Protein AF-A0A847U0R9-F1 (afdb_monomer_lite)

Sequence (73 aa):
MAEEKFGVAVDVEIVRGVDEWVAECDNLGASRSEIVETILTAFVQSEANHVERVRELIIRKQKSSFAVNSHTY

pLDDT: mean 77.47, std 13.06, range [40.94, 89.94]

Organism: NCBI:txid57705

Foldseek 3Di:
DDDDDDDDDDDPVVVVVLVVVCVVCVVVVADSVNSVVVVVCCLVPDPDPVVVVVVVVVVVVVVVVVVVVPVPD

Radius of gyration: 16.2 Å; chains: 1; bounding box: 52×25×27 Å

Secondary structure (DSSP, 8-state):
-----------HHHHHHHHHHHHHTGGGT--HHHHHHHHHHHHHHSSS-HHHHHHHHHHHHHHHHHHHTTS--

Structure (mmCIF, N/CA/C/O backbone):
data_AF-A0A847U0R9-F1
#
_entry.id   AF-A0A847U0R9-F1
#
loop_
_atom_site.group_PDB
_atom_site.id
_atom_site.type_symbol
_atom_site.label_atom_id
_atom_site.label_alt_id
_atom_site.label_comp_id
_atom_site.label_asym_id
_atom_site.label_entity_id
_atom_site.label_seq_id
_atom_site.pdbx_PDB_ins_code
_atom_site.Cartn_x
_atom_site.Cartn_y
_atom_site.Cartn_z
_atom_site.occupancy
_atom_site.B_iso_or_equiv
_atom_site.auth_seq_id
_atom_site.auth_comp_id
_atom_site.auth_asym_id
_atom_site.auth_atom_id
_atom_site.pdbx_PDB_model_num
ATOM 1 N N . MET A 1 1 ? 15.981 -7.493 11.862 1.00 53.38 1 MET A N 1
ATOM 2 C CA . MET A 1 1 ? 14.700 -6.835 12.192 1.00 53.38 1 MET A CA 1
ATOM 3 C C . MET A 1 1 ? 13.637 -7.920 12.198 1.00 53.38 1 MET A C 1
ATOM 5 O O . MET A 1 1 ? 13.827 -8.901 11.492 1.00 53.38 1 MET A O 1
ATOM 9 N N . ALA A 1 2 ? 12.613 -7.831 13.046 1.00 73.81 2 ALA A N 1
ATOM 10 C CA . ALA A 1 2 ? 11.519 -8.797 12.996 1.00 73.81 2 ALA A CA 1
ATOM 11 C C . ALA A 1 2 ? 10.603 -8.406 11.831 1.00 73.81 2 ALA A C 1
ATOM 13 O O . ALA A 1 2 ? 10.062 -7.306 11.824 1.00 73.81 2 ALA A O 1
ATOM 14 N N . GLU A 1 3 ? 10.507 -9.274 10.833 1.00 70.44 3 GLU A N 1
ATOM 15 C CA . GLU A 1 3 ? 9.647 -9.111 9.663 1.00 70.44 3 GLU A CA 1
ATOM 16 C C . GLU A 1 3 ? 8.385 -9.954 9.875 1.00 70.44 3 GLU A C 1
ATOM 18 O O . GLU A 1 3 ? 8.447 -11.180 9.997 1.00 70.44 3 GLU A O 1
ATOM 23 N N . GLU A 1 4 ? 7.232 -9.293 9.969 1.00 80.12 4 GLU A N 1
ATOM 24 C CA . GLU A 1 4 ? 5.933 -9.956 10.070 1.00 80.12 4 GLU A CA 1
ATOM 25 C C . GLU A 1 4 ? 5.278 -10.034 8.690 1.00 80.12 4 GLU A C 1
ATOM 27 O O . GLU A 1 4 ? 5.140 -9.037 7.982 1.00 80.12 4 GLU A O 1
ATOM 32 N N . LYS A 1 5 ? 4.852 -11.237 8.294 1.00 83.19 5 LYS A N 1
ATOM 33 C CA . LYS A 1 5 ? 4.176 -11.448 7.010 1.00 83.19 5 LYS A CA 1
ATOM 34 C C . LYS A 1 5 ? 2.701 -11.096 7.140 1.00 83.19 5 LYS A C 1
ATOM 36 O O . LYS A 1 5 ? 1.968 -11.754 7.876 1.00 83.19 5 LYS A O 1
ATOM 41 N N . PHE A 1 6 ? 2.258 -10.110 6.369 1.00 77.81 6 PHE A N 1
ATOM 42 C CA . PHE A 1 6 ? 0.868 -9.667 6.348 1.00 77.81 6 PHE A CA 1
ATOM 43 C C . PHE A 1 6 ? 0.197 -10.019 5.014 1.00 77.81 6 PHE A C 1
ATOM 45 O O . PHE A 1 6 ? 0.600 -9.538 3.958 1.00 77.81 6 PHE A O 1
ATOM 52 N N . GLY A 1 7 ? -0.828 -10.876 5.049 1.00 82.69 7 GLY A N 1
ATOM 53 C CA . GLY A 1 7 ? -1.637 -11.223 3.877 1.00 82.69 7 GLY A CA 1
ATOM 54 C C . GLY A 1 7 ? -2.892 -10.358 3.802 1.00 82.69 7 GLY A C 1
ATOM 55 O O . GLY A 1 7 ? -3.747 -10.451 4.679 1.00 82.69 7 GLY A O 1
ATOM 56 N N . VAL A 1 8 ? -3.025 -9.539 2.755 1.00 83.56 8 VAL A N 1
ATOM 57 C CA . VAL A 1 8 ? -4.175 -8.641 2.561 1.00 83.56 8 VAL A CA 1
ATOM 58 C C . VAL A 1 8 ? -4.822 -8.844 1.196 1.00 83.56 8 VAL A C 1
ATOM 60 O O . VAL A 1 8 ? -4.146 -8.900 0.172 1.00 83.56 8 VAL A O 1
ATOM 63 N N . ALA A 1 9 ? -6.153 -8.933 1.179 1.00 85.38 9 ALA A N 1
ATOM 64 C CA . ALA A 1 9 ? -6.924 -8.878 -0.056 1.00 85.38 9 ALA A CA 1
ATOM 65 C C . ALA A 1 9 ? -7.100 -7.413 -0.476 1.00 85.38 9 ALA A C 1
ATOM 67 O O . ALA A 1 9 ? -7.728 -6.620 0.234 1.00 85.38 9 ALA A O 1
ATOM 68 N N . VAL A 1 10 ? -6.541 -7.062 -1.629 1.00 84.19 10 VAL A N 1
ATOM 69 C CA . VAL A 1 10 ? -6.620 -5.725 -2.224 1.00 84.19 10 VAL A CA 1
ATOM 70 C C . VAL A 1 10 ? -7.424 -5.765 -3.514 1.00 84.19 10 VAL A C 1
ATOM 72 O O . VAL A 1 10 ? -7.528 -6.803 -4.16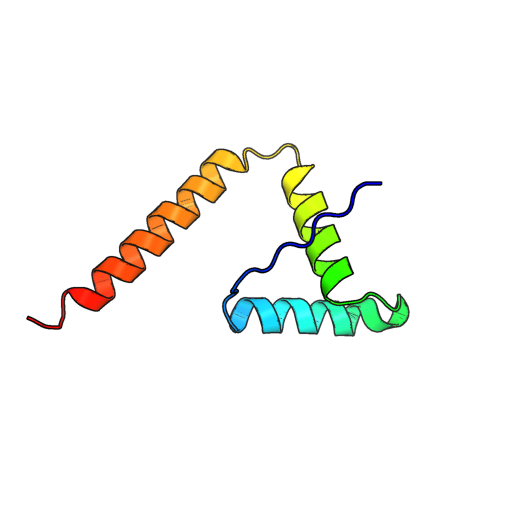6 1.00 84.19 10 VAL A O 1
ATOM 75 N N . ASP A 1 11 ? -8.024 -4.627 -3.851 1.00 87.00 11 ASP A N 1
ATOM 76 C CA . ASP A 1 11 ? -8.776 -4.483 -5.091 1.00 87.00 11 ASP A CA 1
ATOM 77 C C . ASP A 1 11 ? -7.849 -4.609 -6.313 1.00 87.00 11 ASP A C 1
ATOM 79 O O . ASP A 1 11 ? -6.687 -4.199 -6.262 1.00 87.00 11 ASP A O 1
ATOM 83 N N . VAL A 1 12 ? -8.363 -5.164 -7.413 1.00 86.25 12 VAL A N 1
ATOM 84 C CA . VAL A 1 12 ? -7.600 -5.369 -8.653 1.00 86.25 12 VAL A CA 1
ATOM 85 C C . VAL A 1 12 ? -7.059 -4.058 -9.227 1.00 86.25 12 VAL A C 1
ATOM 87 O O . VAL A 1 12 ? -5.975 -4.048 -9.809 1.00 86.25 12 VAL A O 1
ATOM 90 N N . GLU A 1 13 ? -7.759 -2.940 -9.026 1.00 86.25 13 GLU A N 1
ATOM 91 C CA . GLU A 1 13 ? -7.284 -1.629 -9.466 1.00 86.25 13 GLU A CA 1
ATOM 92 C C . GLU A 1 13 ? -6.030 -1.195 -8.701 1.00 86.25 13 GLU A C 1
ATOM 94 O O . GLU A 1 13 ? -5.107 -0.640 -9.298 1.00 86.25 13 GLU A O 1
ATOM 99 N N . ILE A 1 14 ? -5.958 -1.515 -7.403 1.00 87.44 14 ILE A N 1
ATOM 100 C CA . ILE A 1 14 ? -4.774 -1.259 -6.574 1.00 87.44 14 ILE A CA 1
ATOM 101 C C . ILE A 1 14 ? -3.621 -2.153 -7.030 1.00 87.44 14 ILE A C 1
ATOM 103 O O . ILE A 1 14 ? -2.507 -1.662 -7.187 1.00 87.44 14 ILE A O 1
ATOM 107 N N . VAL A 1 15 ? -3.881 -3.441 -7.287 1.00 88.56 15 VAL A N 1
ATOM 108 C CA . VAL A 1 15 ? -2.855 -4.374 -7.790 1.00 88.56 15 VAL A CA 1
ATOM 109 C C . VAL A 1 15 ? -2.253 -3.855 -9.090 1.00 88.56 15 VAL A C 1
ATOM 111 O O . VAL A 1 15 ? -1.035 -3.805 -9.216 1.00 88.56 15 VAL A O 1
ATOM 114 N N . ARG A 1 16 ? -3.093 -3.403 -10.028 1.00 89.94 16 ARG A N 1
ATOM 115 C CA . ARG A 1 16 ? -2.632 -2.864 -11.311 1.00 89.94 16 ARG A CA 1
ATOM 116 C C . ARG A 1 16 ? -1.752 -1.623 -11.140 1.00 89.94 16 ARG A C 1
ATOM 118 O O . ARG A 1 16 ? -0.749 -1.515 -11.832 1.00 89.94 16 ARG A O 1
ATOM 125 N N . GLY A 1 17 ? -2.102 -0.722 -10.220 1.00 87.62 17 GLY A N 1
ATOM 126 C CA . GLY A 1 17 ? -1.268 0.443 -9.910 1.00 87.62 17 GLY A CA 1
ATOM 127 C C . GLY A 1 17 ? 0.093 0.059 -9.320 1.00 87.62 17 GLY A C 1
ATOM 128 O O . GLY A 1 17 ? 1.113 0.616 -9.706 1.00 87.62 17 GLY A O 1
ATOM 129 N N . VAL A 1 18 ? 0.130 -0.940 -8.432 1.00 88.44 18 VAL A N 1
ATOM 130 C CA . VAL A 1 18 ? 1.395 -1.441 -7.866 1.00 88.44 18 VAL A CA 1
ATOM 131 C C . VAL A 1 18 ? 2.250 -2.139 -8.928 1.00 88.44 18 VAL A C 1
ATOM 133 O O . VAL A 1 18 ? 3.463 -1.949 -8.939 1.00 88.44 18 VAL A O 1
ATOM 136 N N . ASP A 1 19 ? 1.650 -2.935 -9.817 1.00 88.56 19 ASP A N 1
ATOM 137 C CA . ASP A 1 19 ? 2.368 -3.594 -10.918 1.00 88.56 19 ASP A CA 1
ATOM 138 C C . ASP A 1 19 ? 2.971 -2.566 -11.903 1.00 88.56 19 ASP A C 1
ATOM 140 O O . ASP A 1 19 ? 4.086 -2.769 -12.382 1.00 88.56 19 ASP A O 1
ATOM 144 N N . GLU A 1 20 ? 2.300 -1.434 -12.148 1.00 89.44 20 GLU A N 1
ATOM 145 C CA . GLU A 1 20 ? 2.860 -0.324 -12.938 1.00 89.44 20 GLU A CA 1
ATOM 146 C C . GLU A 1 20 ? 4.104 0.277 -12.270 1.00 89.44 20 GLU A C 1
ATOM 148 O O . GLU A 1 20 ? 5.145 0.404 -12.912 1.00 89.44 20 GLU A O 1
ATOM 153 N N . TRP A 1 21 ? 4.055 0.542 -10.963 1.00 89.19 21 TRP A N 1
ATOM 154 C CA . TRP A 1 21 ? 5.221 1.044 -10.230 1.00 89.19 21 TRP A CA 1
ATOM 155 C C . TRP A 1 21 ? 6.374 0.045 -10.186 1.00 89.19 21 TRP A C 1
ATOM 157 O O . TRP A 1 21 ? 7.532 0.449 -10.223 1.00 89.19 21 TRP A O 1
ATOM 167 N N . VAL A 1 22 ? 6.087 -1.259 -10.153 1.00 87.88 22 VAL A N 1
ATOM 168 C CA . VAL A 1 22 ? 7.131 -2.283 -10.296 1.00 87.88 22 VAL A CA 1
ATOM 169 C C . VAL A 1 22 ? 7.781 -2.222 -11.666 1.00 87.88 22 VAL A C 1
ATOM 171 O O . VAL A 1 22 ? 9.002 -2.301 -11.741 1.00 87.88 22 VAL A O 1
ATOM 174 N N . ALA A 1 23 ? 7.003 -2.034 -12.732 1.00 87.69 23 ALA A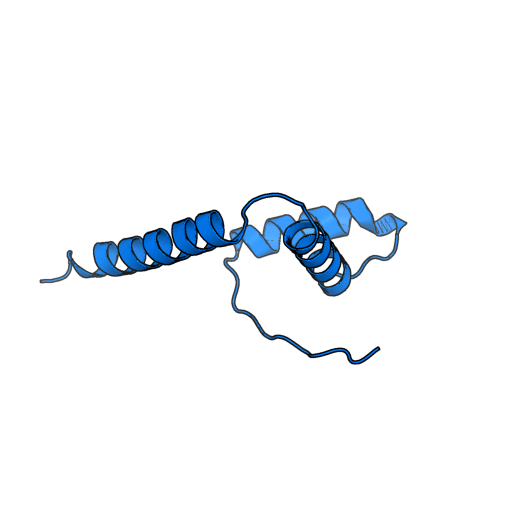 N 1
ATOM 175 C CA . ALA A 1 23 ? 7.556 -1.871 -14.071 1.00 87.69 23 ALA A CA 1
ATOM 176 C C . ALA A 1 23 ? 8.410 -0.594 -14.193 1.00 87.69 23 ALA A C 1
ATOM 178 O O . ALA A 1 23 ? 9.468 -0.620 -14.818 1.00 87.69 23 ALA A O 1
ATOM 179 N N . GLU A 1 24 ? 8.002 0.514 -13.569 1.00 87.12 24 GLU A N 1
ATOM 180 C CA . GLU A 1 24 ? 8.797 1.751 -13.549 1.00 87.12 24 GLU A CA 1
ATOM 181 C C . GLU A 1 24 ? 10.073 1.621 -12.701 1.00 87.12 24 GLU A C 1
ATOM 183 O O . GLU A 1 24 ? 11.122 2.170 -13.046 1.00 87.12 24 GLU A O 1
ATOM 188 N N . CYS A 1 25 ? 10.011 0.861 -11.607 1.00 86.06 25 CYS A N 1
ATOM 189 C CA . CYS A 1 25 ? 11.146 0.557 -10.740 1.00 86.06 25 CYS A CA 1
ATOM 190 C C . CYS A 1 25 ? 11.907 -0.715 -11.150 1.00 86.06 25 CYS A C 1
ATOM 192 O O . CYS A 1 25 ? 12.749 -1.179 -10.380 1.00 86.06 25 CYS A O 1
ATOM 194 N N . ASP A 1 26 ? 11.680 -1.256 -12.351 1.00 82.31 26 ASP A N 1
ATOM 195 C CA . ASP A 1 26 ? 12.335 -2.482 -12.834 1.00 82.31 26 ASP A CA 1
ATOM 196 C C . ASP A 1 26 ? 13.866 -2.346 -12.828 1.00 82.31 26 ASP A C 1
ATOM 198 O O . ASP A 1 26 ? 14.589 -3.245 -12.401 1.00 82.31 26 ASP A O 1
ATOM 202 N N . ASN A 1 27 ? 14.368 -1.146 -13.140 1.00 80.94 27 ASN A N 1
ATOM 203 C CA . ASN A 1 27 ? 15.792 -0.810 -13.067 1.00 80.94 27 ASN A CA 1
ATOM 204 C C . ASN A 1 27 ? 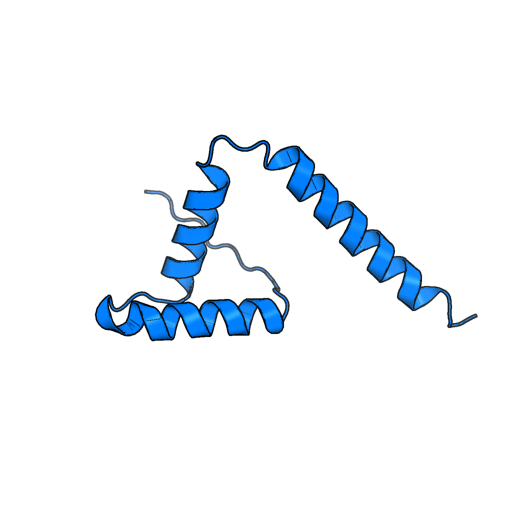16.393 -0.921 -11.647 1.00 80.94 27 ASN A C 1
ATOM 206 O O . ASN A 1 27 ? 17.609 -1.012 -11.494 1.00 80.94 27 ASN A O 1
ATOM 210 N N . LEU A 1 28 ? 15.563 -0.895 -10.602 1.00 83.31 28 LEU A N 1
ATOM 211 C CA . LEU A 1 28 ? 15.979 -1.077 -9.209 1.00 83.31 28 LEU A CA 1
ATOM 212 C C . LEU A 1 28 ? 15.877 -2.541 -8.754 1.00 83.31 28 LEU A C 1
ATOM 214 O O . LEU A 1 28 ? 16.318 -2.858 -7.654 1.00 83.31 28 LEU A O 1
ATOM 218 N N . GLY A 1 29 ? 15.306 -3.436 -9.571 1.00 83.75 29 GLY A 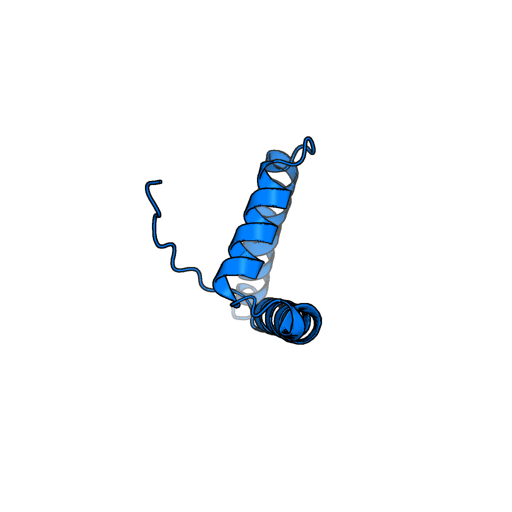N 1
ATOM 219 C CA . GLY A 1 29 ? 15.036 -4.826 -9.189 1.00 83.75 29 GLY A CA 1
ATOM 220 C C . GLY A 1 29 ? 14.011 -4.956 -8.057 1.00 83.75 29 GLY A C 1
ATOM 221 O O . GLY A 1 29 ? 13.961 -5.991 -7.387 1.00 83.75 29 GLY A O 1
ATOM 222 N N . ALA A 1 30 ? 13.217 -3.906 -7.827 1.00 84.19 30 ALA A N 1
ATOM 223 C CA . ALA A 1 30 ? 12.290 -3.830 -6.711 1.00 84.19 30 ALA A CA 1
ATOM 224 C C . ALA A 1 30 ? 11.153 -4.841 -6.891 1.00 84.19 30 ALA A C 1
ATOM 226 O O . ALA A 1 30 ? 10.450 -4.871 -7.903 1.00 84.19 30 ALA A O 1
ATOM 227 N N . SER A 1 31 ? 10.943 -5.677 -5.879 1.00 86.19 31 SER A N 1
ATOM 228 C CA . SER A 1 31 ? 9.822 -6.617 -5.877 1.00 86.19 31 SER A CA 1
ATOM 229 C C . SER A 1 31 ? 8.518 -5.915 -5.497 1.00 86.19 31 SER A C 1
ATOM 231 O O . SER A 1 31 ? 8.521 -4.976 -4.707 1.00 86.19 31 SER A O 1
ATOM 233 N N . ARG A 1 32 ? 7.370 -6.438 -5.954 1.00 86.38 32 ARG A N 1
ATOM 234 C CA . ARG A 1 32 ? 6.034 -5.936 -5.552 1.00 86.38 32 ARG A CA 1
ATOM 235 C C . ARG A 1 32 ? 5.894 -5.750 -4.040 1.00 86.38 32 ARG A C 1
ATOM 237 O O . ARG A 1 32 ? 5.372 -4.733 -3.601 1.00 86.38 32 ARG A O 1
ATOM 244 N N . SER A 1 33 ? 6.383 -6.705 -3.249 1.00 86.81 33 SER A N 1
ATOM 245 C CA . SER A 1 33 ? 6.344 -6.621 -1.784 1.00 86.81 33 SER A CA 1
ATOM 246 C C . SER A 1 33 ? 7.168 -5.456 -1.235 1.00 86.81 33 SER A C 1
ATOM 248 O O . SER A 1 33 ? 6.718 -4.791 -0.312 1.00 86.81 33 SER A O 1
ATOM 250 N N . GLU A 1 34 ? 8.333 -5.184 -1.821 1.00 86.56 34 GLU A N 1
ATOM 251 C CA . GLU A 1 34 ? 9.227 -4.099 -1.405 1.00 86.56 34 GLU A CA 1
ATOM 252 C C . GLU A 1 34 ? 8.632 -2.730 -1.748 1.00 86.56 34 GLU A C 1
ATOM 254 O O . GLU A 1 34 ? 8.667 -1.807 -0.934 1.00 86.56 34 GLU A O 1
ATOM 259 N N . ILE A 1 35 ? 7.985 -2.620 -2.913 1.00 88.44 35 ILE A N 1
ATOM 260 C CA . ILE A 1 35 ? 7.233 -1.418 -3.284 1.00 88.44 35 ILE A CA 1
ATOM 261 C C . ILE A 1 35 ? 6.084 -1.185 -2.300 1.00 88.44 35 ILE A C 1
ATOM 263 O O . ILE A 1 35 ? 5.959 -0.088 -1.755 1.00 88.44 35 ILE A O 1
ATOM 267 N N . VAL A 1 36 ? 5.275 -2.213 -2.015 1.00 87.44 36 VAL A N 1
ATOM 268 C CA . VAL A 1 36 ? 4.164 -2.116 -1.050 1.00 87.44 36 VAL A CA 1
ATOM 269 C C . VAL A 1 36 ? 4.665 -1.728 0.341 1.00 87.44 36 VAL A C 1
ATOM 271 O O . VAL A 1 36 ? 4.085 -0.842 0.970 1.00 87.44 36 VAL A O 1
ATOM 274 N N . GLU A 1 37 ? 5.749 -2.342 0.815 1.00 86.94 37 GLU A N 1
ATOM 275 C CA . GLU A 1 37 ? 6.371 -2.005 2.096 1.00 86.94 37 GLU A CA 1
ATOM 276 C C . GLU A 1 37 ? 6.845 -0.549 2.129 1.00 86.94 37 GLU A C 1
ATOM 278 O O . GLU A 1 37 ? 6.570 0.168 3.094 1.00 86.94 37 GLU A O 1
ATOM 283 N N . THR A 1 38 ? 7.492 -0.082 1.062 1.00 88.31 38 THR A N 1
ATOM 284 C CA . THR A 1 38 ? 7.984 1.297 0.950 1.00 88.31 38 THR A CA 1
ATOM 285 C C . THR A 1 38 ? 6.835 2.301 0.987 1.00 88.31 38 THR A C 1
ATOM 287 O O . THR A 1 38 ? 6.910 3.298 1.704 1.00 88.31 38 THR A O 1
ATOM 290 N N . ILE A 1 39 ? 5.736 2.027 0.278 1.00 86.38 39 ILE A N 1
ATOM 291 C CA . ILE A 1 39 ? 4.54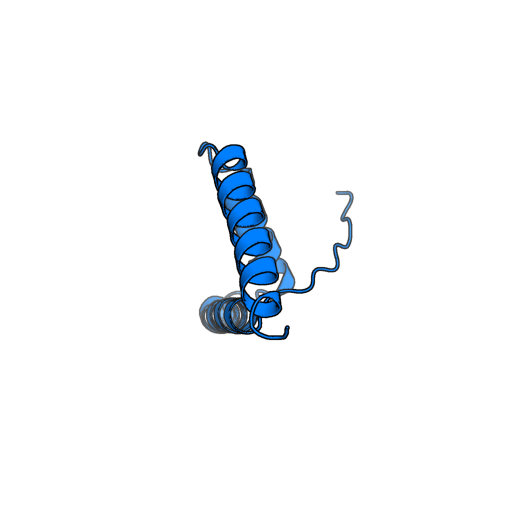1 2.884 0.283 1.00 86.38 39 ILE A CA 1
ATOM 292 C C . ILE A 1 39 ? 3.915 2.936 1.674 1.00 86.38 39 ILE A C 1
ATOM 294 O O . ILE A 1 39 ? 3.591 4.019 2.161 1.00 86.38 39 ILE A O 1
ATOM 298 N N . LEU A 1 40 ? 3.742 1.779 2.321 1.00 84.50 40 LEU A N 1
ATOM 299 C CA . LEU A 1 40 ? 3.188 1.704 3.673 1.00 84.50 40 LEU A CA 1
ATOM 300 C C . LEU A 1 40 ? 4.080 2.444 4.667 1.00 84.50 40 LEU A C 1
ATOM 302 O O . LEU A 1 40 ? 3.574 3.199 5.492 1.00 84.50 40 LEU A O 1
ATOM 306 N N . THR A 1 41 ? 5.395 2.289 4.550 1.00 85.56 41 THR A N 1
ATOM 307 C CA . THR A 1 41 ? 6.373 2.980 5.389 1.00 85.56 41 THR A CA 1
ATOM 308 C C . THR A 1 41 ? 6.313 4.489 5.176 1.00 85.56 41 THR A C 1
ATOM 310 O O . THR A 1 41 ? 6.192 5.226 6.150 1.00 85.56 41 THR A O 1
ATOM 313 N N . ALA A 1 42 ? 6.305 4.961 3.927 1.00 86.12 42 ALA A N 1
ATOM 314 C CA . ALA A 1 42 ? 6.168 6.380 3.604 1.00 86.12 42 ALA A CA 1
ATOM 315 C C . ALA A 1 42 ? 4.837 6.959 4.108 1.00 86.12 42 ALA A C 1
ATOM 317 O O . ALA A 1 42 ? 4.798 8.080 4.610 1.00 86.12 42 ALA A O 1
ATOM 318 N N . PHE A 1 43 ? 3.750 6.190 4.016 1.00 83.44 43 PHE A N 1
ATOM 319 C CA . PHE A 1 43 ? 2.444 6.598 4.521 1.00 83.44 43 PHE A CA 1
ATOM 320 C C . PHE A 1 43 ? 2.392 6.624 6.051 1.00 83.44 43 PHE A C 1
ATOM 322 O O . PHE A 1 43 ? 1.795 7.527 6.608 1.00 83.44 43 PHE A O 1
ATOM 329 N N . VAL A 1 44 ? 2.995 5.663 6.751 1.00 80.50 44 VAL A N 1
ATOM 330 C CA . VAL A 1 44 ? 2.970 5.612 8.224 1.00 80.50 44 VAL A CA 1
ATOM 331 C C . VAL A 1 44 ? 3.946 6.612 8.846 1.00 80.50 44 VAL A C 1
ATOM 333 O O . VAL A 1 44 ? 3.654 7.160 9.905 1.00 80.50 44 VAL A O 1
ATOM 336 N N . GLN A 1 45 ? 5.094 6.856 8.209 1.00 80.94 45 GLN A N 1
ATOM 337 C CA . GLN A 1 45 ? 6.102 7.807 8.692 1.00 80.94 45 GLN A CA 1
ATOM 338 C C . GLN A 1 45 ? 5.803 9.264 8.320 1.00 80.94 45 GLN A C 1
ATOM 340 O O . GLN A 1 45 ? 6.453 10.167 8.843 1.00 80.94 45 GLN A O 1
ATOM 345 N N . SER A 1 46 ? 4.852 9.521 7.420 1.00 77.00 46 SER A N 1
ATOM 346 C CA . SER A 1 46 ? 4.459 10.887 7.086 1.00 77.00 46 SER A CA 1
ATOM 347 C C . SER A 1 46 ? 3.734 11.542 8.272 1.00 77.00 46 SER A C 1
ATOM 349 O O . SER A 1 46 ? 2.900 10.930 8.932 1.00 77.00 46 SER A O 1
ATOM 351 N N . GLU A 1 47 ? 4.040 12.815 8.547 1.00 66.88 47 GLU A N 1
ATOM 352 C CA . GLU A 1 47 ? 3.445 13.596 9.648 1.00 66.88 47 GLU A CA 1
ATOM 353 C C . GLU A 1 47 ? 1.950 13.930 9.445 1.00 66.88 47 GLU A C 1
ATOM 355 O O . GLU A 1 47 ? 1.355 14.661 10.241 1.00 66.88 47 GLU A O 1
ATOM 360 N N . ALA A 1 48 ? 1.307 13.436 8.381 1.00 68.69 48 ALA A N 1
ATOM 361 C CA . ALA A 1 48 ? -0.109 13.691 8.157 1.00 68.69 48 ALA A CA 1
ATOM 362 C C . ALA A 1 48 ? -0.985 12.899 9.147 1.00 68.69 48 ALA A C 1
ATOM 364 O O . ALA A 1 48 ? -0.634 11.826 9.633 1.00 68.69 48 ALA A O 1
ATOM 365 N N . ASN A 1 49 ? -2.180 13.413 9.455 1.00 70.06 49 ASN A N 1
ATOM 366 C CA . ASN A 1 49 ? -3.129 12.706 10.318 1.00 70.06 49 ASN A CA 1
ATOM 367 C C . ASN A 1 49 ? -3.785 11.541 9.550 1.00 70.06 49 ASN A C 1
ATOM 369 O O . ASN A 1 49 ? -4.910 11.623 9.048 1.00 70.06 49 ASN A O 1
ATOM 373 N N . HIS A 1 50 ? -3.040 10.446 9.409 1.00 73.62 50 HIS A N 1
ATOM 374 C CA . HIS A 1 50 ? -3.461 9.251 8.684 1.00 73.62 50 HIS A CA 1
ATOM 375 C C . HIS A 1 50 ? -4.623 8.534 9.376 1.00 73.62 50 HIS A C 1
ATOM 377 O O . HIS A 1 50 ? -5.438 7.908 8.701 1.00 73.62 50 HIS A O 1
ATOM 383 N N . VAL A 1 51 ? -4.754 8.667 10.700 1.00 77.50 51 VAL A N 1
ATOM 384 C CA . VAL A 1 51 ? -5.807 8.014 11.491 1.00 77.50 51 VAL A CA 1
ATOM 385 C C . VAL A 1 51 ? -7.194 8.487 11.061 1.00 77.50 51 VAL A C 1
ATOM 387 O O . VAL A 1 51 ? -8.080 7.663 10.824 1.00 77.50 51 VAL A O 1
ATOM 390 N N . GLU A 1 52 ? -7.386 9.798 10.904 1.00 79.69 52 GLU A N 1
ATOM 391 C CA . GLU A 1 52 ? -8.670 10.351 10.463 1.00 79.69 52 GLU A CA 1
ATOM 392 C C . GLU A 1 52 ? -9.017 9.916 9.035 1.00 79.69 52 GLU A C 1
ATOM 394 O O . GLU A 1 52 ? -10.143 9.486 8.779 1.00 79.69 52 GLU A O 1
ATOM 399 N N . ARG A 1 53 ? -8.036 9.921 8.123 1.00 77.75 53 ARG A N 1
ATOM 400 C CA . ARG A 1 53 ? -8.235 9.495 6.727 1.00 77.75 53 ARG A CA 1
ATOM 401 C C . ARG A 1 53 ? -8.537 8.003 6.605 1.00 77.75 53 ARG A C 1
ATOM 403 O O . ARG A 1 53 ? -9.429 7.619 5.852 1.00 77.75 53 ARG A O 1
ATOM 410 N N . VAL A 1 54 ? -7.827 7.156 7.349 1.00 83.25 54 VAL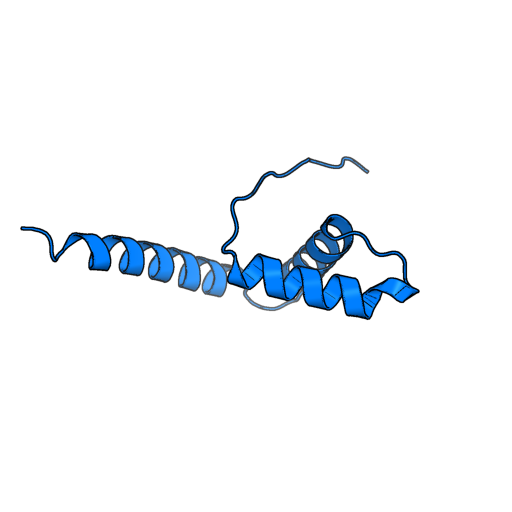 A N 1
ATOM 411 C CA . VAL A 1 54 ? -8.081 5.707 7.379 1.00 83.25 54 VAL A CA 1
ATOM 412 C C . VAL A 1 54 ? -9.481 5.430 7.926 1.00 83.25 54 VAL A C 1
ATOM 414 O O . VAL A 1 54 ? -10.214 4.623 7.354 1.00 83.25 54 VAL A O 1
ATOM 417 N N . ARG A 1 55 ? -9.902 6.148 8.975 1.00 82.88 55 ARG A N 1
ATOM 418 C CA . ARG A 1 55 ? -11.261 6.049 9.525 1.00 82.88 55 ARG A CA 1
ATOM 419 C C . ARG A 1 55 ? -12.324 6.479 8.504 1.00 82.88 55 ARG A C 1
ATOM 421 O O . ARG A 1 55 ? -13.286 5.739 8.307 1.00 82.88 55 ARG A O 1
ATOM 428 N N . GLU A 1 56 ? -12.083 7.601 7.820 1.00 82.62 56 GLU A N 1
ATOM 429 C CA . GLU A 1 56 ? -12.683 8.048 6.547 1.00 82.62 56 GLU A CA 1
ATOM 430 C C . GLU A 1 56 ? -13.050 6.878 5.623 1.00 82.62 56 GLU A C 1
ATOM 432 O O . GLU A 1 56 ? -14.207 6.500 5.392 1.00 82.62 56 GLU A O 1
ATOM 437 N N . LEU A 1 57 ? -11.983 6.268 5.114 1.00 80.94 57 LEU A N 1
ATOM 438 C CA . LEU A 1 57 ? -12.027 5.253 4.071 1.00 80.94 57 LEU A CA 1
ATOM 439 C C . LEU A 1 57 ? -12.705 3.961 4.532 1.00 80.94 57 LEU A C 1
ATOM 441 O O . LEU A 1 57 ? -13.467 3.373 3.762 1.00 80.94 57 LEU A O 1
ATOM 445 N N . ILE A 1 58 ? -12.493 3.534 5.781 1.00 82.81 58 ILE A N 1
ATOM 446 C CA . ILE A 1 58 ? -13.159 2.349 6.340 1.00 82.81 58 ILE A CA 1
ATOM 447 C C . ILE A 1 58 ? -14.674 2.571 6.414 1.00 82.81 58 ILE A C 1
ATOM 449 O O . ILE A 1 58 ? -15.439 1.714 5.964 1.00 82.81 58 ILE A O 1
ATOM 453 N N . ILE A 1 59 ? -15.121 3.727 6.920 1.00 83.44 59 ILE A N 1
ATOM 454 C CA . ILE A 1 59 ? -16.552 4.058 7.010 1.00 83.44 59 ILE A CA 1
ATOM 455 C C . ILE A 1 59 ? -17.173 4.125 5.610 1.00 83.44 59 ILE A C 1
ATOM 457 O O . ILE A 1 59 ? -18.266 3.597 5.387 1.00 83.44 59 ILE A O 1
ATOM 461 N N . ARG A 1 60 ? -16.473 4.728 4.641 1.00 76.94 60 ARG A N 1
ATOM 462 C CA . ARG A 1 60 ? -16.932 4.799 3.247 1.00 76.94 60 ARG A CA 1
ATOM 463 C C . ARG A 1 60 ? -17.066 3.412 2.618 1.00 76.94 60 ARG A C 1
ATOM 465 O O . ARG A 1 60 ? -18.106 3.117 2.034 1.00 76.94 60 ARG A O 1
ATOM 472 N N . LYS A 1 61 ? -16.063 2.545 2.787 1.00 74.62 61 LYS A N 1
ATOM 473 C CA . LYS A 1 61 ? -16.068 1.171 2.258 1.00 74.62 61 LYS A CA 1
ATOM 474 C C . LYS A 1 61 ? -17.209 0.338 2.852 1.00 74.62 61 LYS A C 1
ATOM 476 O O . LYS A 1 61 ? -17.877 -0.388 2.120 1.00 74.62 61 LYS A O 1
ATOM 481 N N . GLN A 1 62 ? -17.492 0.489 4.149 1.00 69.12 62 GLN A N 1
ATOM 482 C CA . GLN A 1 62 ? -18.634 -0.173 4.790 1.00 69.12 62 GLN A CA 1
ATOM 483 C C . GLN A 1 62 ? -19.976 0.325 4.241 1.00 69.12 62 GLN A C 1
ATOM 485 O O . GLN A 1 62 ? -20.840 -0.489 3.925 1.00 69.12 62 GLN A O 1
ATOM 490 N N . LYS A 1 63 ? -20.151 1.639 4.049 1.00 61.34 63 LYS A N 1
ATOM 491 C CA . LYS A 1 63 ? -21.389 2.190 3.468 1.00 61.34 63 LYS A CA 1
ATOM 492 C C . LYS A 1 63 ? -21.625 1.746 2.023 1.00 61.34 63 LYS A C 1
ATOM 494 O O . LYS A 1 63 ? -22.764 1.459 1.667 1.00 61.34 63 LYS A O 1
ATOM 499 N N . SER A 1 64 ? -20.575 1.637 1.210 1.00 55.81 64 SER A N 1
ATOM 500 C CA . SER A 1 64 ? -20.677 1.111 -0.159 1.00 55.81 64 SER A CA 1
ATOM 501 C C . SER A 1 64 ? -21.081 -0.367 -0.191 1.00 55.81 64 SER A C 1
ATOM 503 O O . SER A 1 64 ? -21.880 -0.755 -1.040 1.00 55.81 64 SER A O 1
ATOM 505 N N . SER A 1 65 ? -20.608 -1.169 0.769 1.00 53.81 65 SER A N 1
ATOM 506 C CA . SER A 1 65 ? -21.033 -2.568 0.930 1.00 53.81 65 SER A CA 1
ATOM 507 C C . SER A 1 65 ? -22.504 -2.686 1.364 1.00 53.81 65 SER A C 1
ATOM 509 O O . SER A 1 65 ? -23.227 -3.563 0.908 1.00 53.81 65 SER A O 1
ATOM 511 N N . PHE A 1 66 ? -22.997 -1.757 2.189 1.00 52.72 66 PHE A N 1
ATOM 512 C CA . PHE A 1 66 ? -24.414 -1.717 2.577 1.00 52.72 66 PHE A CA 1
ATOM 513 C C . PHE A 1 66 ? -25.349 -1.238 1.452 1.00 52.72 66 PHE A C 1
ATOM 515 O O . PHE A 1 66 ? -26.482 -1.707 1.364 1.00 52.72 66 PHE A O 1
ATOM 522 N N . ALA A 1 67 ? -24.900 -0.333 0.577 1.00 48.84 67 ALA A N 1
ATOM 523 C CA . ALA A 1 67 ? -25.725 0.189 -0.515 1.00 48.84 67 ALA A CA 1
ATOM 524 C C . ALA A 1 67 ? -26.051 -0.877 -1.579 1.00 48.84 67 ALA A C 1
ATOM 526 O O . ALA A 1 67 ? -27.179 -0.910 -2.076 1.00 48.84 67 ALA A O 1
ATOM 527 N N . VAL A 1 68 ? -25.109 -1.784 -1.877 1.00 51.66 68 VAL A N 1
ATOM 528 C CA . VAL A 1 68 ? -25.301 -2.848 -2.882 1.00 51.66 68 VAL A CA 1
ATOM 529 C C . VAL A 1 68 ? -26.324 -3.908 -2.444 1.00 51.66 68 VAL A C 1
ATOM 531 O O . VAL A 1 68 ? -26.979 -4.519 -3.283 1.00 51.66 68 VAL A O 1
ATOM 534 N N . ASN A 1 69 ? -26.546 -4.062 -1.135 1.00 46.22 69 ASN A N 1
ATOM 535 C CA . ASN A 1 69 ? -27.504 -5.019 -0.573 1.00 46.22 69 ASN A CA 1
ATOM 536 C C . ASN A 1 69 ? -28.930 -4.459 -0.393 1.00 46.22 69 ASN A C 1
ATOM 538 O O . ASN A 1 69 ? -29.810 -5.192 0.045 1.00 46.22 69 ASN A O 1
ATOM 542 N N . SER A 1 70 ? -29.189 -3.186 -0.720 1.00 47.25 70 SER A N 1
ATOM 543 C CA . SER A 1 70 ? -30.527 -2.575 -0.561 1.00 47.25 70 SER A CA 1
ATOM 544 C C . SER A 1 70 ? -31.431 -2.673 -1.798 1.00 47.25 70 SER A C 1
ATOM 546 O O . SER A 1 70 ? -32.600 -2.316 -1.721 1.00 47.25 70 SER A O 1
ATOM 548 N N . HIS A 1 71 ? -30.915 -3.168 -2.929 1.00 48.81 71 HIS A N 1
ATOM 549 C CA . HIS A 1 71 ? -31.678 -3.360 -4.175 1.00 48.81 71 HIS A CA 1
ATOM 550 C C . HIS A 1 71 ? -32.164 -4.804 -4.392 1.00 48.81 71 HIS A C 1
ATOM 552 O O . HIS A 1 71 ? -32.583 -5.165 -5.488 1.00 48.81 71 HIS A O 1
ATOM 558 N N . THR A 1 72 ? -32.096 -5.643 -3.357 1.00 49.41 72 THR A N 1
ATOM 559 C CA . THR A 1 72 ? -32.603 -7.023 -3.378 1.00 49.41 72 THR A CA 1
ATOM 560 C C . THR A 1 72 ? -33.535 -7.272 -2.194 1.00 49.41 72 THR A C 1
ATOM 562 O O . THR A 1 72 ? -33.262 -8.121 -1.357 1.00 49.41 72 THR A O 1
ATOM 565 N N . TYR A 1 73 ? -34.628 -6.512 -2.117 1.00 40.94 73 TYR A N 1
ATOM 566 C CA . TYR A 1 73 ? -35.835 -6.870 -1.364 1.00 40.94 73 TYR A CA 1
ATOM 567 C C . TYR A 1 73 ? -37.071 -6.376 -2.109 1.00 40.94 73 TYR A C 1
ATOM 569 O O . TYR A 1 73 ? -37.018 -5.238 -2.627 1.00 40.94 73 TYR A O 1
#